Protein AF-A0A357T984-F1 (afdb_monomer_lite)

Secondary structure (DSSP, 8-state):
-HHHHHHHHHHHHHHHHHHS-----S--SEEE--SSS-TTSSSHHHHHHHHHHHHHHHTT--EEE-

Structure (mmCIF, N/CA/C/O backbone):
data_AF-A0A357T984-F1
#
_entry.id   AF-A0A357T984-F1
#
loop_
_atom_site.group_PDB
_atom_site.id
_atom_site.type_symbol
_atom_site.label_atom_id
_atom_site.label_alt_id
_atom_site.label_comp_id
_atom_site.label_asym_id
_atom_site.label_entity_id
_atom_site.label_seq_id
_atom_site.pdbx_PDB_ins_code
_atom_site.Cartn_x
_atom_site.Cartn_y
_atom_site.Cartn_z
_atom_site.occupancy
_atom_site.B_iso_or_equiv
_atom_site.auth_seq_id
_atom_site.auth_comp_id
_atom_site.auth_asym_id
_atom_site.auth_atom_id
_atom_site.pdbx_PDB_model_num
ATOM 1 N N . MET A 1 1 ? -50.459 4.909 24.521 1.00 69.88 1 MET A N 1
ATOM 2 C CA . MET A 1 1 ? -49.951 5.833 23.477 1.00 69.88 1 MET A CA 1
ATOM 3 C C . MET A 1 1 ? -48.688 6.576 23.915 1.00 69.88 1 MET A C 1
ATOM 5 O O . MET A 1 1 ? -47.646 6.318 23.339 1.00 69.88 1 MET A O 1
ATOM 9 N N . LYS A 1 2 ? -48.716 7.392 24.982 1.00 71.06 2 LYS A N 1
ATOM 10 C CA . LYS A 1 2 ? -47.544 8.179 25.439 1.00 71.06 2 LYS A CA 1
ATOM 11 C C . LYS A 1 2 ? -46.300 7.335 25.792 1.00 71.06 2 LYS A C 1
ATOM 13 O O . LYS A 1 2 ? -45.191 7.701 25.437 1.00 71.06 2 LYS A O 1
ATOM 18 N N . LYS A 1 3 ? -46.495 6.168 26.425 1.00 79.38 3 LYS A N 1
ATOM 19 C CA . LYS A 1 3 ? -45.405 5.233 26.780 1.00 79.38 3 LYS A CA 1
ATOM 20 C C . LYS A 1 3 ? -44.778 4.536 25.562 1.00 79.38 3 LYS A C 1
ATOM 22 O O . LYS A 1 3 ? -43.576 4.339 25.529 1.00 79.38 3 LYS A O 1
ATOM 27 N N . MET A 1 4 ? -45.591 4.210 24.554 1.00 83.81 4 MET A N 1
ATOM 28 C CA . MET A 1 4 ? -45.123 3.623 23.289 1.00 83.81 4 MET A CA 1
ATOM 29 C C . MET A 1 4 ? -44.325 4.640 22.469 1.00 83.81 4 MET A C 1
ATOM 31 O O . MET A 1 4 ? -43.256 4.317 21.971 1.00 83.81 4 MET A O 1
ATOM 35 N N . LEU A 1 5 ? -44.795 5.892 22.415 1.00 87.94 5 LEU A N 1
ATOM 36 C CA . LEU A 1 5 ? -44.080 6.988 21.758 1.00 87.94 5 LEU A CA 1
ATOM 37 C C . LEU A 1 5 ? -42.700 7.236 22.394 1.00 87.94 5 LEU A C 1
ATOM 39 O O . LEU A 1 5 ? -41.717 7.412 21.682 1.00 87.94 5 LEU A O 1
ATOM 43 N N . ALA A 1 6 ? -42.617 7.197 23.729 1.00 90.50 6 ALA A N 1
ATOM 44 C CA . ALA A 1 6 ? -41.355 7.360 24.450 1.00 90.50 6 ALA A CA 1
ATOM 45 C C . ALA A 1 6 ? -40.348 6.239 24.130 1.00 90.50 6 ALA A C 1
ATOM 47 O O . ALA A 1 6 ? -39.170 6.517 23.921 1.00 90.50 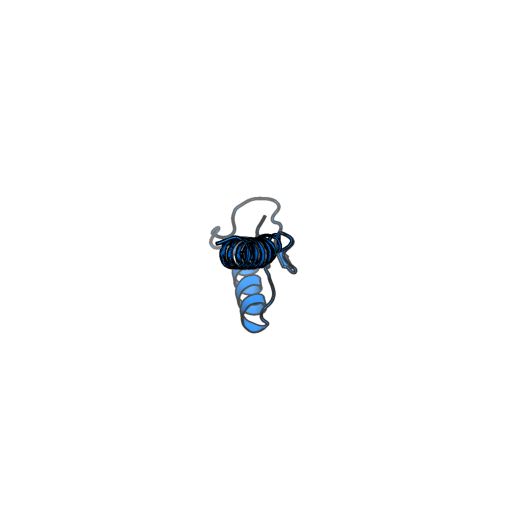6 ALA A O 1
ATOM 48 N N . ILE A 1 7 ? -40.807 4.988 24.027 1.00 91.69 7 ILE A N 1
ATOM 49 C CA . ILE A 1 7 ? -39.948 3.840 23.693 1.00 91.69 7 ILE A CA 1
ATOM 50 C C . ILE A 1 7 ? -39.399 3.961 22.265 1.00 91.69 7 ILE A C 1
ATOM 52 O O . ILE A 1 7 ? -38.202 3.784 22.060 1.00 91.69 7 ILE A O 1
ATOM 56 N N . VAL A 1 8 ? -40.237 4.336 21.294 1.00 91.44 8 VAL A N 1
ATOM 57 C CA . VAL A 1 8 ? -39.806 4.522 19.896 1.00 91.44 8 VAL A CA 1
ATOM 58 C C . VAL A 1 8 ? -38.770 5.644 19.773 1.00 91.44 8 VAL A C 1
ATOM 60 O O . VAL A 1 8 ? -37.738 5.452 19.138 1.00 91.44 8 VAL A O 1
ATOM 63 N N . MET A 1 9 ? -38.991 6.779 20.443 1.00 88.06 9 MET A N 1
ATOM 64 C CA . MET A 1 9 ? -38.023 7.886 20.491 1.00 88.06 9 MET A CA 1
ATOM 65 C C . MET A 1 9 ? -36.684 7.466 21.112 1.00 88.06 9 MET A C 1
ATOM 67 O O . MET A 1 9 ? -35.626 7.854 20.623 1.00 88.06 9 MET A O 1
ATOM 71 N N . SER A 1 10 ? -36.724 6.637 22.158 1.00 84.50 10 SER A N 1
ATOM 72 C CA . SER A 1 10 ? -35.519 6.135 22.832 1.00 84.50 10 SER A CA 1
ATOM 73 C C . SER A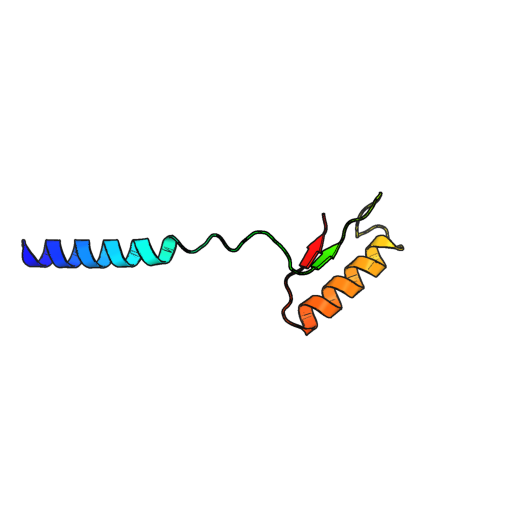 1 10 ? -34.703 5.219 21.915 1.00 84.50 10 SER A C 1
ATOM 75 O O . SER A 1 10 ? -33.490 5.367 21.809 1.00 84.50 10 SER A O 1
ATOM 77 N N . ILE A 1 11 ? -35.371 4.305 21.204 1.00 86.00 11 ILE A N 1
ATOM 78 C CA . ILE A 1 11 ? -34.731 3.384 20.252 1.00 86.00 11 ILE A CA 1
ATOM 79 C C . ILE A 1 11 ? -34.132 4.155 19.070 1.00 86.00 11 ILE A C 1
ATOM 81 O O . ILE A 1 11 ? -33.026 3.850 18.629 1.00 86.00 11 ILE A O 1
ATOM 85 N N . MET A 1 12 ? -34.828 5.184 18.588 1.00 83.38 12 MET A N 1
ATOM 86 C CA . MET A 1 12 ? -34.355 6.025 17.490 1.00 83.38 12 MET A CA 1
ATOM 87 C C . MET A 1 12 ? -33.109 6.836 17.879 1.00 83.38 12 MET A C 1
ATOM 89 O O . MET A 1 12 ? -32.175 6.918 17.085 1.00 83.38 12 MET A O 1
ATOM 93 N N . MET A 1 13 ? -33.042 7.357 19.112 1.00 80.50 13 MET A N 1
ATOM 94 C CA . MET A 1 13 ? -31.823 8.000 19.623 1.00 80.50 13 MET A CA 1
ATOM 95 C C . MET A 1 13 ? -30.645 7.024 19.703 1.00 80.50 13 MET A C 1
ATOM 97 O O . MET A 1 13 ? -29.548 7.369 19.275 1.00 80.50 13 MET A O 1
ATOM 101 N N . VAL A 1 14 ? -30.859 5.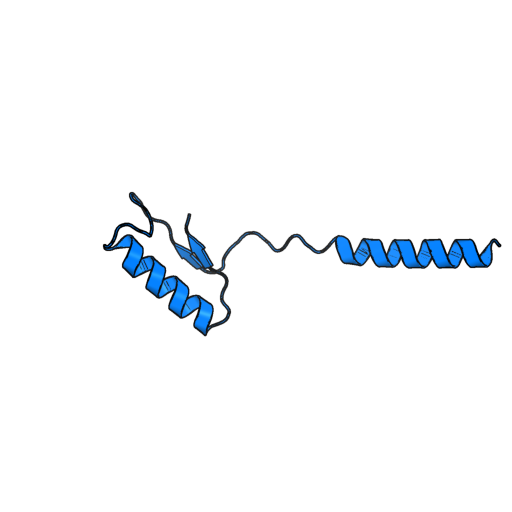798 20.192 1.00 78.12 14 VAL A N 1
ATOM 102 C CA . VAL A 1 14 ? -29.796 4.776 20.262 1.00 78.12 14 VAL A CA 1
ATOM 103 C C . VAL A 1 14 ? -29.318 4.371 18.861 1.00 78.12 14 VAL A C 1
ATOM 105 O O . VAL A 1 14 ? -28.118 4.225 18.642 1.00 78.12 14 VAL A O 1
ATOM 108 N N . GLY A 1 15 ? -30.232 4.257 17.892 1.00 72.25 15 GLY A N 1
ATOM 109 C CA . GLY A 1 15 ? -29.890 3.960 16.498 1.00 72.25 15 GLY A CA 1
ATOM 110 C C . GLY A 1 15 ? -29.053 5.052 15.820 1.00 72.25 15 GLY A C 1
ATOM 111 O O . GLY A 1 15 ? -28.164 4.738 15.035 1.00 72.25 15 GLY A O 1
ATOM 112 N N . MET A 1 16 ? -29.279 6.327 16.155 1.00 69.88 16 MET A N 1
ATOM 113 C CA . MET A 1 16 ? -28.491 7.446 15.617 1.00 69.88 16 MET A CA 1
ATOM 114 C C . MET A 1 16 ? -27.069 7.509 16.190 1.00 69.88 16 MET A C 1
ATOM 116 O O . MET A 1 16 ? -26.147 7.891 15.473 1.00 69.88 16 MET A O 1
ATOM 120 N N . VAL A 1 17 ? -26.865 7.089 17.443 1.00 67.38 17 VAL A N 1
ATOM 121 C CA . VAL A 1 17 ? -25.527 7.041 18.064 1.00 67.38 17 VAL A CA 1
ATOM 122 C C . VAL A 1 17 ? -24.615 6.025 17.360 1.00 67.38 17 VAL A C 1
ATOM 124 O O . VAL A 1 17 ? -23.417 6.263 17.240 1.00 67.38 17 VAL A O 1
ATOM 127 N N . LEU A 1 18 ? -25.173 4.938 16.816 1.00 63.34 18 LEU A N 1
ATOM 128 C CA . LEU A 1 18 ? -24.409 3.913 16.089 1.00 63.34 18 LEU A CA 1
ATOM 129 C C . LEU A 1 18 ? -23.988 4.332 14.669 1.00 63.34 18 LEU A C 1
ATOM 131 O O . LEU A 1 18 ? -23.060 3.746 14.122 1.00 63.34 18 LEU A O 1
ATOM 135 N N . ALA A 1 19 ? -24.624 5.347 14.078 1.00 67.50 19 ALA A N 1
ATOM 136 C CA . ALA A 1 19 ? -24.275 5.855 12.747 1.00 67.50 19 ALA A CA 1
ATOM 137 C C . ALA A 1 19 ? -23.227 6.989 12.776 1.00 67.50 19 ALA A C 1
ATOM 139 O O . ALA A 1 19 ? -22.713 7.375 11.730 1.00 67.50 19 ALA A O 1
ATOM 140 N N . GLY A 1 20 ? -22.921 7.542 13.9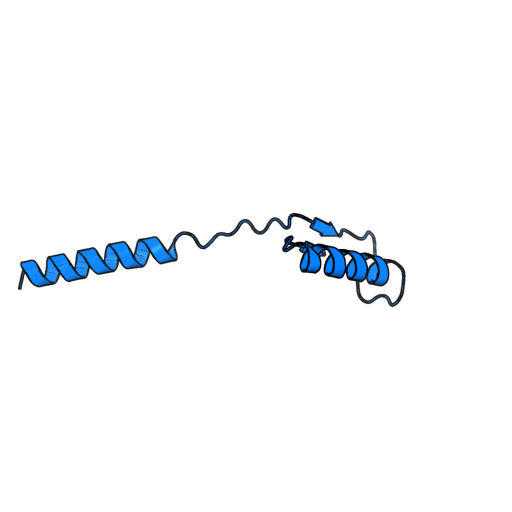58 1.00 61.50 20 GLY A N 1
ATOM 141 C CA . GLY A 1 20 ? -22.082 8.738 14.109 1.00 61.50 20 GLY A CA 1
ATOM 142 C C . GLY A 1 20 ? -20.579 8.493 14.285 1.00 61.50 20 GLY A C 1
ATOM 143 O O . GLY A 1 20 ? -19.818 9.451 14.237 1.00 61.50 20 GLY A O 1
ATOM 144 N N . CYS A 1 21 ? -20.133 7.248 14.482 1.00 63.22 21 CYS A N 1
ATOM 145 C CA . CYS A 1 21 ? -18.724 6.917 14.762 1.00 63.22 21 CYS A 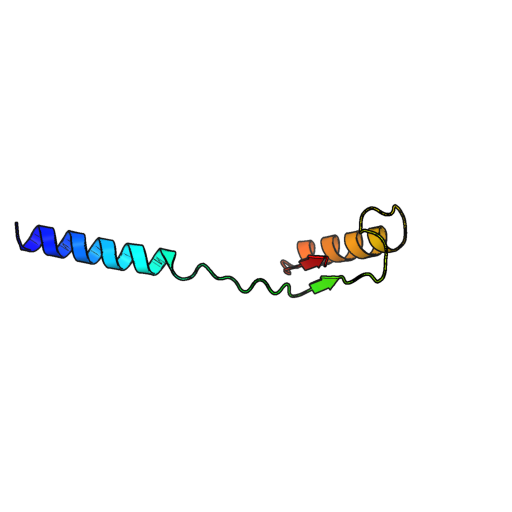CA 1
ATOM 146 C C . CYS A 1 21 ? -17.977 6.361 13.530 1.00 63.22 21 CYS A C 1
ATOM 148 O O . CYS A 1 21 ? -17.113 5.500 13.653 1.00 63.22 21 CYS A O 1
ATOM 150 N N . GLY A 1 22 ? -18.364 6.796 12.327 1.00 60.62 22 GLY A N 1
ATOM 151 C CA . GLY A 1 22 ? -17.854 6.272 11.053 1.00 60.62 22 GLY A CA 1
ATOM 152 C C . GLY A 1 22 ? -16.749 7.098 10.394 1.00 60.62 22 GLY A C 1
ATOM 153 O O . GLY A 1 22 ? -16.433 6.851 9.236 1.00 60.62 22 GLY A O 1
ATOM 154 N N . SER A 1 23 ? -16.182 8.096 11.071 1.00 59.03 23 SER A N 1
ATOM 155 C CA . SER A 1 23 ? -14.984 8.789 10.594 1.00 59.03 23 SER A CA 1
ATOM 156 C C . SER A 1 23 ? -13.753 8.051 11.107 1.00 59.03 23 SER A C 1
ATOM 158 O O . SER A 1 23 ? -13.097 8.494 12.046 1.00 59.03 23 SER A O 1
ATOM 160 N N . THR A 1 24 ? -13.493 6.880 10.526 1.00 58.28 24 THR A N 1
ATOM 161 C CA . THR A 1 24 ? -12.152 6.290 10.515 1.00 58.28 24 THR A CA 1
ATOM 162 C C . THR A 1 24 ? -11.229 7.317 9.884 1.00 58.28 24 THR A C 1
ATOM 164 O O . THR A 1 24 ? -11.447 7.702 8.737 1.00 58.28 24 THR A O 1
ATOM 167 N N . ASP A 1 25 ? -10.263 7.805 10.656 1.00 59.56 25 ASP A N 1
ATOM 168 C CA . ASP A 1 25 ? -9.237 8.717 10.176 1.00 59.56 25 ASP A CA 1
ATOM 169 C C . ASP A 1 25 ? -8.662 8.180 8.855 1.00 59.56 25 ASP A C 1
ATOM 171 O O . ASP A 1 25 ? -8.135 7.072 8.807 1.00 59.56 25 ASP A O 1
ATOM 175 N N . ASP A 1 26 ? -8.757 8.967 7.777 1.00 69.06 26 ASP A N 1
ATOM 176 C CA . ASP A 1 26 ? -8.262 8.653 6.418 1.00 69.06 26 ASP A CA 1
ATOM 177 C C . ASP A 1 26 ? -6.719 8.518 6.341 1.00 69.06 26 ASP A C 1
ATOM 179 O O . ASP A 1 26 ? -6.113 8.581 5.263 1.00 69.06 26 ASP A O 1
ATOM 183 N N . THR A 1 27 ? -6.066 8.378 7.494 1.00 81.94 27 THR A N 1
ATOM 184 C CA . THR A 1 27 ? -4.620 8.270 7.642 1.00 81.94 27 THR A CA 1
ATOM 185 C C . THR A 1 27 ? -4.243 6.798 7.604 1.00 81.94 27 THR A C 1
ATOM 187 O O . THR A 1 27 ? -4.499 6.051 8.546 1.00 81.94 27 THR A O 1
ATOM 190 N N . ALA A 1 28 ? -3.639 6.379 6.496 1.00 92.25 28 ALA A N 1
ATOM 191 C CA . ALA A 1 28 ? -3.018 5.069 6.417 1.00 92.25 28 ALA A CA 1
ATOM 192 C C . ALA A 1 28 ? -1.768 5.025 7.306 1.00 92.25 28 ALA A C 1
ATOM 194 O O . ALA A 1 28 ? -1.024 6.004 7.385 1.00 92.25 28 ALA A O 1
ATOM 195 N N . GLU A 1 29 ? -1.526 3.885 7.943 1.00 95.31 29 GLU A N 1
ATOM 196 C CA . GLU A 1 29 ? -0.317 3.653 8.732 1.00 95.31 29 GLU A CA 1
ATOM 197 C C . GLU A 1 29 ? 0.929 3.602 7.833 1.00 95.31 29 GLU A C 1
ATOM 199 O O . GLU A 1 29 ? 1.985 4.118 8.201 1.00 95.31 29 GLU A O 1
ATOM 204 N N . ILE A 1 30 ? 0.789 3.065 6.615 1.00 96.75 30 ILE A N 1
ATOM 205 C CA . ILE A 1 30 ? 1.820 3.107 5.574 1.00 96.75 30 ILE A CA 1
ATOM 206 C C . ILE A 1 30 ? 1.357 3.985 4.407 1.00 96.75 30 ILE A C 1
ATOM 208 O O . ILE A 1 30 ? 0.333 3.725 3.773 1.00 96.75 30 ILE A O 1
ATOM 212 N N . ALA A 1 31 ? 2.158 4.996 4.072 1.00 96.38 31 ALA A N 1
ATOM 213 C CA . ALA A 1 31 ? 1.959 5.844 2.903 1.00 96.38 31 ALA A CA 1
ATOM 214 C C . ALA A 1 31 ? 3.133 5.696 1.922 1.00 96.38 31 ALA A C 1
ATOM 216 O O . ALA A 1 31 ? 4.271 6.011 2.275 1.00 96.38 31 ALA A O 1
ATOM 217 N N . LEU A 1 32 ? 2.862 5.253 0.689 1.00 96.69 32 LEU A N 1
ATOM 218 C CA . LEU A 1 32 ? 3.844 5.299 -0.400 1.00 96.69 32 LEU A CA 1
ATOM 219 C C . LEU A 1 32 ? 3.670 6.609 -1.176 1.00 96.69 32 LEU A C 1
ATOM 221 O O . LEU A 1 32 ? 2.590 6.869 -1.702 1.00 96.69 32 LEU A O 1
ATOM 225 N N . ILE A 1 33 ? 4.736 7.407 -1.266 1.00 95.69 33 ILE A N 1
ATOM 226 C CA . ILE A 1 33 ? 4.771 8.652 -2.045 1.00 95.69 33 ILE A CA 1
ATOM 227 C C . ILE A 1 33 ? 5.860 8.534 -3.109 1.00 95.69 33 ILE A C 1
ATOM 229 O O . ILE A 1 33 ? 7.020 8.270 -2.786 1.00 95.69 33 ILE A O 1
ATOM 233 N N . THR A 1 34 ? 5.486 8.745 -4.371 1.00 95.38 34 THR A N 1
ATOM 234 C CA . THR A 1 34 ? 6.403 8.727 -5.523 1.00 95.38 34 THR A CA 1
ATOM 235 C C . THR A 1 34 ? 6.603 10.136 -6.068 1.00 95.38 34 THR A C 1
ATOM 237 O O . THR A 1 34 ? 5.671 10.937 -6.056 1.00 95.38 34 THR A O 1
ATOM 240 N N . ASP A 1 35 ? 7.791 10.453 -6.583 1.00 93.75 35 ASP A N 1
ATOM 241 C CA . ASP A 1 35 ? 8.053 11.767 -7.184 1.00 93.75 35 ASP A CA 1
ATOM 242 C C . ASP A 1 35 ? 7.344 11.939 -8.540 1.00 93.75 35 ASP A C 1
ATOM 244 O O . ASP A 1 35 ? 6.755 12.987 -8.819 1.00 93.75 35 ASP A O 1
ATOM 248 N N . LYS A 1 36 ? 7.398 10.910 -9.391 1.00 90.75 36 LYS A N 1
ATOM 249 C CA . LYS A 1 36 ? 6.854 10.892 -10.745 1.00 90.75 36 LYS A CA 1
ATOM 250 C C . LYS A 1 36 ? 6.525 9.467 -11.186 1.00 90.75 36 LYS A C 1
ATOM 252 O O . LYS A 1 36 ? 7.238 8.513 -10.888 1.00 90.75 36 LYS A O 1
ATOM 257 N N . GLY A 1 37 ? 5.498 9.360 -12.023 1.00 90.00 37 GLY A N 1
ATOM 258 C CA . GLY A 1 37 ? 5.002 8.080 -12.514 1.00 90.00 37 GLY A CA 1
ATOM 259 C C . GLY A 1 37 ? 3.925 7.525 -11.593 1.00 90.00 37 GLY A C 1
ATOM 260 O O . GLY A 1 37 ? 3.522 8.179 -10.638 1.00 90.00 37 GLY A O 1
ATOM 261 N N . ASN A 1 38 ? 3.448 6.333 -11.927 1.00 94.25 38 ASN A N 1
ATOM 262 C CA . ASN A 1 38 ? 2.355 5.668 -11.230 1.00 94.25 38 ASN A CA 1
ATOM 263 C C . ASN A 1 38 ? 2.836 4.317 -10.693 1.00 94.25 38 ASN A C 1
ATOM 265 O O . ASN A 1 38 ? 3.841 3.775 -11.152 1.00 94.25 38 ASN A O 1
ATOM 269 N N . ILE A 1 39 ? 2.070 3.731 -9.779 1.00 96.50 39 ILE A N 1
ATOM 270 C CA . ILE A 1 39 ? 2.300 2.381 -9.237 1.00 96.50 39 ILE A CA 1
ATOM 271 C C . ILE A 1 39 ? 2.088 1.240 -10.249 1.00 96.50 39 ILE A C 1
ATOM 273 O O . ILE A 1 39 ? 2.240 0.078 -9.897 1.00 96.50 39 ILE A O 1
ATOM 277 N N . ASP A 1 40 ? 1.727 1.528 -11.498 1.00 95.19 40 ASP A N 1
ATOM 278 C CA . ASP A 1 40 ? 1.563 0.542 -12.573 1.00 95.19 40 ASP A CA 1
ATOM 279 C C . ASP A 1 40 ? 2.630 0.667 -13.678 1.00 95.19 40 ASP A C 1
ATOM 281 O O . ASP A 1 40 ? 2.470 0.117 -14.772 1.00 95.19 40 ASP A O 1
ATOM 285 N N . ASP A 1 41 ? 3.746 1.341 -13.375 1.00 96.25 41 ASP A N 1
ATOM 286 C CA . ASP A 1 41 ? 4.839 1.679 -14.298 1.00 96.25 41 ASP A CA 1
ATOM 287 C C . ASP A 1 41 ? 5.671 0.496 -14.831 1.00 96.25 41 ASP A C 1
ATOM 289 O O . ASP A 1 41 ? 6.591 0.712 -15.624 1.00 96.25 41 ASP A O 1
ATOM 293 N N . LYS A 1 42 ? 5.373 -0.748 -14.426 1.00 96.75 42 LYS A N 1
ATOM 294 C CA . LYS A 1 42 ? 6.143 -1.960 -14.776 1.00 96.75 42 LYS A CA 1
ATOM 295 C C . LYS A 1 42 ? 7.625 -1.857 -14.393 1.00 96.75 42 LYS A C 1
ATOM 297 O O . LYS A 1 42 ? 8.477 -2.488 -15.022 1.00 96.75 42 LYS A O 1
ATOM 302 N N . SER A 1 43 ? 7.939 -1.045 -13.389 1.00 95.94 43 SER A N 1
ATOM 303 C CA . SER A 1 43 ? 9.298 -0.747 -12.962 1.00 95.94 43 SER A CA 1
ATOM 304 C C . SER A 1 43 ? 9.338 -0.512 -11.447 1.00 95.94 43 SER A C 1
ATOM 306 O O . SER A 1 43 ? 8.718 -1.242 -10.672 1.00 95.94 43 SER A O 1
ATOM 308 N N . PHE A 1 44 ? 10.142 0.455 -11.017 1.00 97.06 44 PHE A N 1
ATOM 309 C CA . PHE A 1 44 ? 10.474 0.716 -9.628 1.00 97.06 44 PHE A CA 1
ATOM 310 C C . PHE A 1 44 ? 9.256 1.048 -8.755 1.00 97.06 44 PHE A C 1
ATOM 312 O O . PHE A 1 44 ? 9.165 0.524 -7.640 1.00 97.06 44 PHE A O 1
ATOM 319 N N . ASN A 1 45 ? 8.320 1.877 -9.233 1.00 97.75 45 ASN A N 1
ATOM 320 C CA . ASN A 1 45 ? 7.177 2.279 -8.410 1.00 97.75 45 ASN A CA 1
ATOM 321 C C . ASN A 1 45 ? 6.225 1.102 -8.197 1.00 97.75 45 ASN A C 1
ATOM 323 O O . ASN A 1 45 ? 5.770 0.887 -7.073 1.00 97.75 45 ASN A O 1
ATOM 327 N N . GLN A 1 46 ? 5.981 0.306 -9.243 1.00 98.38 46 GLN A N 1
ATOM 328 C CA . GLN A 1 46 ? 5.160 -0.895 -9.135 1.00 98.38 46 GLN A CA 1
ATOM 329 C C . GLN A 1 46 ? 5.769 -1.911 -8.166 1.00 98.38 46 GLN A C 1
ATOM 331 O O . GLN A 1 46 ? 5.082 -2.352 -7.249 1.00 98.38 46 GLN A O 1
ATOM 336 N N . GLY A 1 47 ? 7.058 -2.234 -8.309 1.00 98.19 47 GLY A N 1
ATOM 337 C CA . GLY A 1 47 ? 7.713 -3.183 -7.402 1.00 98.19 47 GLY A CA 1
ATOM 338 C C . GLY A 1 47 ? 7.705 -2.711 -5.943 1.00 98.19 47 GLY A C 1
ATOM 339 O O . GLY A 1 47 ? 7.513 -3.509 -5.028 1.00 98.19 47 GLY A O 1
ATOM 340 N N . SER A 1 48 ? 7.855 -1.402 -5.720 1.00 97.88 48 SER A N 1
ATOM 341 C CA . SER A 1 48 ? 7.766 -0.811 -4.379 1.00 97.88 48 SER A CA 1
ATOM 342 C C . SER A 1 48 ? 6.354 -0.913 -3.798 1.00 97.88 48 SER A C 1
ATOM 344 O O . SER A 1 48 ? 6.194 -1.231 -2.620 1.00 97.88 48 SER A O 1
ATOM 346 N N . TRP A 1 49 ? 5.327 -0.664 -4.615 1.00 98.12 49 TRP A N 1
ATOM 347 C CA . TRP A 1 49 ? 3.931 -0.742 -4.187 1.00 98.12 49 TRP A CA 1
ATOM 348 C C . TRP A 1 49 ? 3.480 -2.173 -3.904 1.00 98.12 49 TRP A C 1
ATOM 350 O O . TRP A 1 49 ? 2.854 -2.415 -2.876 1.00 98.12 49 TRP A O 1
ATOM 360 N N . GLU A 1 50 ? 3.846 -3.128 -4.757 1.00 98.50 50 GLU A N 1
ATOM 361 C CA . GLU A 1 50 ? 3.519 -4.545 -4.563 1.00 98.50 50 GLU A CA 1
ATOM 362 C C . GLU A 1 50 ? 4.0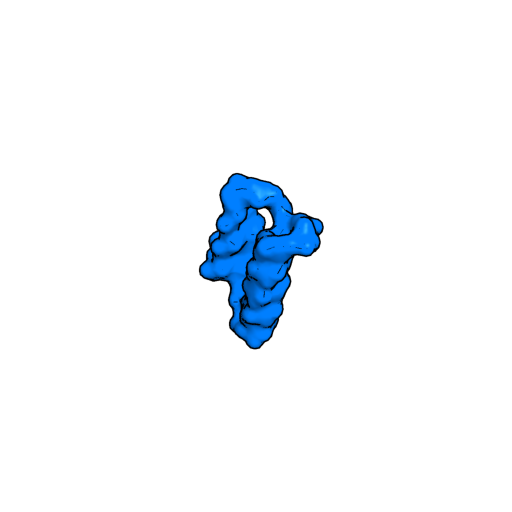86 -5.077 -3.240 1.00 98.50 50 GLU A C 1
ATOM 364 O O . GLU A 1 50 ? 3.369 -5.739 -2.493 1.00 98.50 50 GLU A O 1
ATOM 369 N N . GLY A 1 51 ? 5.325 -4.708 -2.891 1.00 98.50 51 GLY A N 1
ATOM 370 C CA . GLY A 1 51 ? 5.918 -5.079 -1.604 1.00 98.50 51 GLY A CA 1
ATOM 371 C C . GLY A 1 51 ? 5.228 -4.435 -0.394 1.00 98.50 51 GLY A C 1
ATOM 372 O O . GLY A 1 51 ? 5.078 -5.082 0.643 1.00 98.50 51 GLY A O 1
ATOM 373 N N . VAL A 1 52 ? 4.777 -3.178 -0.516 1.00 98.38 52 VAL A N 1
ATOM 374 C CA . VAL A 1 52 ? 3.980 -2.513 0.532 1.00 98.38 52 VAL A CA 1
ATOM 375 C C . VAL A 1 52 ? 2.655 -3.237 0.744 1.00 98.38 52 VAL A C 1
ATOM 377 O O . VAL A 1 52 ? 2.309 -3.514 1.890 1.00 98.38 52 VAL A O 1
ATOM 380 N N . VAL A 1 53 ? 1.938 -3.556 -0.337 1.00 98.25 53 VAL A N 1
ATOM 381 C CA . VAL A 1 53 ? 0.654 -4.268 -0.274 1.00 98.25 53 VAL A CA 1
ATOM 382 C C . VAL A 1 53 ? 0.839 -5.642 0.370 1.00 98.25 53 VAL A C 1
ATOM 384 O O . VAL A 1 53 ? 0.145 -5.943 1.336 1.00 98.25 53 VAL A O 1
ATOM 387 N N . GLU A 1 54 ? 1.818 -6.434 -0.083 1.00 98.75 54 GLU A N 1
ATOM 388 C CA . GLU A 1 54 ? 2.080 -7.774 0.464 1.00 98.75 54 GLU A CA 1
ATOM 389 C C . GLU A 1 54 ? 2.369 -7.729 1.972 1.00 98.75 54 GLU A C 1
ATOM 391 O O . GLU A 1 54 ? 1.782 -8.484 2.750 1.00 98.75 54 GLU A O 1
ATOM 396 N N . PHE A 1 55 ? 3.239 -6.813 2.409 1.00 98.56 55 PHE A N 1
ATOM 397 C CA . PHE A 1 55 ? 3.549 -6.653 3.828 1.00 98.56 55 PHE A CA 1
ATOM 398 C C . PHE A 1 55 ? 2.334 -6.181 4.633 1.00 98.56 55 PHE A C 1
ATOM 400 O O . PHE A 1 55 ? 2.076 -6.702 5.720 1.00 98.56 55 PHE A O 1
ATOM 407 N N . ALA A 1 56 ? 1.601 -5.191 4.127 1.00 98.31 56 ALA A N 1
ATOM 408 C CA . ALA A 1 56 ? 0.485 -4.591 4.841 1.00 98.31 56 ALA A CA 1
ATOM 409 C C . ALA A 1 56 ? -0.684 -5.573 4.998 1.00 98.31 56 ALA A C 1
ATOM 411 O O . ALA A 1 56 ? -1.227 -5.698 6.095 1.00 98.31 56 ALA A O 1
ATOM 412 N N . GLU A 1 57 ? -1.017 -6.326 3.947 1.00 97.75 57 GLU A N 1
ATOM 413 C CA . GLU A 1 57 ? -2.042 -7.374 3.994 1.00 97.75 57 GLU A CA 1
ATOM 414 C C . GLU A 1 57 ? -1.650 -8.518 4.938 1.00 97.75 57 GLU A C 1
ATOM 416 O O . GLU A 1 57 ? -2.484 -8.991 5.704 1.00 97.75 57 GLU A O 1
ATOM 421 N N . ALA A 1 58 ? -0.377 -8.931 4.952 1.00 98.62 58 ALA A N 1
ATOM 422 C CA . ALA A 1 58 ? 0.096 -9.995 5.840 1.00 98.62 58 ALA A CA 1
ATOM 423 C C . ALA A 1 58 ? 0.054 -9.630 7.338 1.00 98.62 58 ALA A C 1
ATOM 425 O O . ALA A 1 58 ? 0.144 -10.524 8.181 1.00 98.62 58 ALA A O 1
ATOM 426 N N . ASN A 1 59 ? -0.047 -8.339 7.671 1.00 98.31 59 ASN A N 1
ATOM 427 C CA . ASN A 1 59 ? 0.016 -7.831 9.043 1.00 98.31 59 ASN A CA 1
ATOM 428 C C . ASN A 1 59 ? -1.230 -7.030 9.460 1.00 98.31 59 ASN A C 1
ATOM 430 O O . ASN A 1 59 ? -1.209 -6.413 10.522 1.00 98.31 59 ASN A O 1
ATOM 434 N N . ASP A 1 60 ? -2.294 -7.025 8.649 1.00 96.75 60 ASP A N 1
ATOM 435 C CA . ASP A 1 60 ? -3.516 -6.241 8.888 1.00 96.75 60 ASP A CA 1
ATOM 436 C C . ASP A 1 60 ? -3.249 -4.727 9.091 1.00 96.75 60 ASP A C 1
ATOM 438 O O . ASP A 1 60 ? -3.893 -4.059 9.904 1.00 96.75 60 ASP A O 1
ATOM 442 N N . ILE A 1 61 ? -2.292 -4.170 8.338 1.00 96.06 61 ILE A N 1
ATOM 443 C CA . ILE A 1 61 ? -1.887 -2.756 8.401 1.00 96.06 61 ILE A CA 1
ATOM 444 C C . ILE A 1 61 ? -2.576 -1.955 7.285 1.00 96.06 61 ILE A C 1
ATOM 446 O O . ILE A 1 61 ? -2.630 -2.367 6.122 1.00 96.06 61 ILE A O 1
ATOM 450 N N . SER A 1 62 ? -3.083 -0.762 7.610 1.00 96.25 62 SER A N 1
ATOM 451 C CA . SER A 1 62 ? -3.660 0.138 6.607 1.00 96.25 62 SER A CA 1
ATOM 452 C C . SER A 1 62 ? -2.568 0.760 5.730 1.00 96.25 62 SER A C 1
ATOM 454 O O . SER A 1 62 ? -1.549 1.253 6.217 1.00 96.25 62 SER A O 1
ATOM 456 N N . HIS A 1 63 ? -2.780 0.761 4.416 1.00 96.31 63 HIS A N 1
ATOM 457 C CA . HIS A 1 63 ? -1.806 1.260 3.448 1.00 96.31 63 HIS A CA 1
ATOM 458 C C . HIS A 1 63 ? -2.480 2.090 2.353 1.00 96.31 63 HIS A C 1
ATOM 460 O O . HIS A 1 63 ? -3.623 1.829 1.967 1.00 96.31 63 HIS A O 1
ATOM 466 N N . LYS A 1 64 ? -1.780 3.114 1.855 1.00 96.44 64 LYS A N 1
ATOM 467 C CA . LYS A 1 64 ? -2.277 3.989 0.786 1.00 96.44 64 LYS A CA 1
ATOM 468 C C . LYS A 1 64 ? -1.140 4.551 -0.064 1.00 96.44 64 LYS A C 1
ATOM 470 O O . LYS A 1 64 ? -0.091 4.932 0.446 1.00 96.44 64 LYS A O 1
ATOM 475 N N . TYR A 1 65 ? -1.377 4.614 -1.367 1.00 94.69 65 TYR A N 1
ATOM 476 C CA . TYR A 1 65 ? -0.546 5.336 -2.326 1.00 94.69 65 TYR A CA 1
ATOM 477 C C . TYR A 1 65 ? -1.143 6.731 -2.566 1.00 94.69 65 TYR A C 1
ATOM 479 O O . TYR A 1 65 ? -2.372 6.860 -2.638 1.00 94.69 65 TYR A O 1
ATOM 487 N N . TYR A 1 66 ? -0.282 7.748 -2.657 1.00 90.69 66 TYR A N 1
ATOM 488 C CA . TYR A 1 66 ? -0.649 9.150 -2.890 1.00 90.69 66 TYR A CA 1
ATOM 489 C C . TYR A 1 66 ? 0.022 9.718 -4.139 1.00 90.69 66 TYR A C 1
ATOM 491 O O . TYR A 1 66 ? 1.225 9.432 -4.346 1.00 90.69 66 TYR A O 1
#

Radius of gyration: 22.19 Å; chains: 1; bounding box: 60×22×42 Å

pLDDT: mean 87.52, std 12.81, range [58.28, 98.75]

Foldseek 3Di:
DVVVVVVVVVVVVVVVVVVPPPCPPPDFPAEDEDPDDDLVPVDDSVVVVVVVVVVCVVPVGGYDYD

Sequence (66 aa):
MKKMLAIVMSIMMVGMVLAGCGSTDDTAEIALITDKGNIDDKSFNQGSWEGVVEFAEANDISHKYY